Protein AF-A0A9P7PSL6-F1 (afdb_monomer)

Sequence (100 aa):
MAASLNALKATLDRIVVDPRYHHALALLKTARNGAVYGTKVRFPHALVMIFLFRSGTFRQKTTLVLRATKKHAFNLARFATIYKATMLALRYFGPNQGKE

Mean predicted aligned error: 9.39 Å

Solvent-accessible surface area (backbone atoms only — not comparable to full-atom values): 5381 Å² total; per-residue (Å²): 116,69,67,62,53,51,51,50,47,56,54,49,51,54,54,64,68,34,77,85,42,45,64,61,52,49,41,51,51,39,22,50,50,25,28,52,52,30,32,67,60,39,38,61,53,39,42,54,51,38,68,75,75,46,88,77,54,72,69,57,42,54,52,50,30,52,52,55,20,50,54,46,9,50,53,38,12,50,50,44,32,52,53,53,50,49,54,49,49,47,51,73,74,38,96,68,72,79,80,128

Foldseek 3Di:
DVVVVVVVVVVVVVVCPPPVCVLVVVLVVQLVVLLVVLLVVQLVVLLCCLVPPNDDDPVVSVVRSVVRSNVRSNVRSVVSNVVSVVVVVCCVPPPPVDDD

Organism: NCBI:txid1294629

InterPro domains:
  IPR019531 Peroxisomal membrane protein 4 [PTHR15460] (4-93)

Nearest PDB structures (foldseek):
  8b6h-assembly1_EG  TM=6.014E-01  e=2.889E-01  Tetrahymena thermophila SB210
  7ak6-assembly1_Y  TM=9.132E-01  e=8.836E+00  Mus musculus
  8uez-assembly1_1Y  TM=6.504E-01  e=4.082E+00  Sus scrofa
  7b93-assembly1_Y  TM=6.915E-01  e=6.346E+00  Mus musculus
  8b6f-assembly1_AU  TM=5.415E-01  e=6.006E+00  Tetrahymena thermophila SB210

pLDDT: mean 81.12, std 10.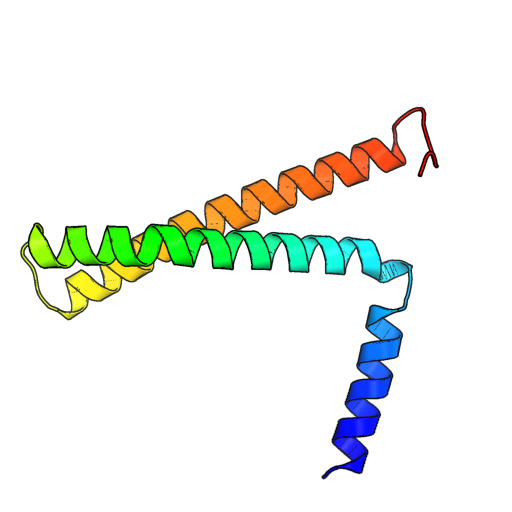98, range [44.41, 92.81]

Structure (mmCIF, N/CA/C/O backbone):
data_AF-A0A9P7PSL6-F1
#
_entry.id   AF-A0A9P7PSL6-F1
#
loop_
_atom_site.group_PDB
_atom_site.id
_atom_site.type_symbol
_atom_site.label_atom_id
_atom_site.label_alt_id
_atom_site.label_comp_id
_atom_site.label_asym_id
_atom_site.label_entity_id
_atom_site.label_seq_id
_atom_site.pdbx_PDB_ins_code
_atom_site.Cartn_x
_atom_site.Cartn_y
_atom_site.Cartn_z
_atom_site.occupancy
_atom_site.B_iso_or_equiv
_atom_site.auth_seq_id
_atom_site.auth_comp_id
_atom_site.auth_asym_id
_atom_site.auth_atom_id
_atom_site.pdbx_PDB_model_num
ATOM 1 N N . MET A 1 1 ? -21.858 -16.607 -21.217 1.00 54.94 1 MET A N 1
ATOM 2 C CA . MET A 1 1 ? -21.076 -16.130 -20.050 1.00 54.94 1 MET A CA 1
ATOM 3 C C . MET A 1 1 ? -19.629 -16.641 -20.039 1.00 54.94 1 MET A C 1
ATOM 5 O O . MET A 1 1 ? -18.727 -15.846 -19.825 1.00 54.94 1 MET A O 1
ATOM 9 N N . ALA A 1 2 ? -19.367 -17.935 -20.281 1.00 66.25 2 ALA A N 1
ATOM 10 C CA . ALA A 1 2 ? -17.999 -18.482 -20.240 1.00 66.25 2 ALA A CA 1
ATOM 11 C C . ALA A 1 2 ? -17.093 -18.003 -21.398 1.00 66.25 2 ALA A C 1
ATOM 13 O O . ALA A 1 2 ? -15.924 -17.702 -21.183 1.00 66.25 2 ALA A O 1
ATOM 14 N N . ALA A 1 3 ? -17.639 -17.858 -22.611 1.00 73.56 3 ALA A N 1
ATOM 15 C CA . ALA A 1 3 ? -16.880 -17.414 -23.786 1.00 73.56 3 ALA A CA 1
ATOM 16 C C . ALA A 1 3 ? -16.337 -15.978 -23.655 1.00 73.56 3 ALA A C 1
ATOM 18 O O . ALA A 1 3 ? -15.188 -15.719 -23.999 1.00 73.56 3 ALA A O 1
ATOM 19 N N . SER A 1 4 ? -17.126 -15.059 -23.091 1.00 76.25 4 SER A N 1
ATOM 20 C CA . SER A 1 4 ? -16.711 -13.674 -22.840 1.00 76.25 4 SER A CA 1
ATOM 21 C C . SER A 1 4 ? -15.642 -13.574 -21.747 1.00 76.25 4 SER A C 1
ATOM 23 O O . SER A 1 4 ? -14.715 -12.781 -21.877 1.00 76.25 4 SER A O 1
ATOM 25 N N . LEU A 1 5 ? -15.714 -14.413 -20.706 1.00 77.94 5 LEU A N 1
ATOM 26 C CA . LEU A 1 5 ? -14.674 -14.506 -19.672 1.00 77.94 5 LEU A CA 1
ATOM 27 C C . LEU A 1 5 ? -13.356 -15.061 -20.226 1.00 77.94 5 LEU A C 1
ATOM 29 O O . LEU A 1 5 ? -12.286 -14.561 -19.885 1.00 77.94 5 LEU A O 1
ATOM 33 N N . ASN A 1 6 ? -13.432 -16.061 -21.106 1.00 82.19 6 ASN A N 1
ATOM 34 C CA . ASN A 1 6 ? -12.257 -16.641 -21.754 1.00 82.19 6 ASN A CA 1
ATOM 35 C C . ASN A 1 6 ? -11.612 -15.663 -22.745 1.00 82.19 6 ASN A C 1
ATOM 37 O O . ASN A 1 6 ? -10.390 -15.538 -22.762 1.00 82.19 6 ASN A O 1
ATOM 41 N N . ALA A 1 7 ? -12.416 -14.916 -23.507 1.00 79.12 7 ALA A N 1
ATOM 42 C CA . ALA A 1 7 ? -11.924 -13.850 -24.378 1.00 79.12 7 ALA A CA 1
ATOM 43 C C . ALA A 1 7 ? -11.227 -12.741 -23.574 1.00 79.12 7 ALA A C 1
ATOM 45 O O . ALA A 1 7 ? -10.123 -12.337 -23.929 1.00 79.12 7 ALA A O 1
ATOM 46 N N . LEU A 1 8 ? -11.821 -12.321 -22.447 1.00 78.44 8 LEU A N 1
ATOM 47 C CA . LEU A 1 8 ? -11.233 -11.325 -21.550 1.00 78.44 8 LEU A CA 1
ATOM 48 C C . LEU A 1 8 ? -9.896 -11.808 -20.967 1.00 78.44 8 LEU A C 1
ATOM 50 O O . LEU A 1 8 ? -8.920 -11.055 -20.967 1.00 78.44 8 LEU A O 1
ATOM 54 N N . LYS A 1 9 ? -9.829 -13.073 -20.528 1.00 79.31 9 LYS A N 1
ATOM 55 C CA . LYS A 1 9 ? -8.580 -13.716 -20.090 1.00 79.31 9 LYS A CA 1
ATOM 56 C C . LYS A 1 9 ? -7.518 -13.686 -21.183 1.00 79.31 9 LYS A C 1
ATOM 58 O O . LYS A 1 9 ? -6.418 -13.226 -20.917 1.00 79.31 9 LYS A O 1
ATOM 63 N N . ALA A 1 10 ? -7.855 -14.082 -22.409 1.00 77.06 10 ALA A N 1
ATOM 64 C CA . ALA A 1 10 ? -6.906 -14.101 -23.520 1.00 77.06 10 ALA A CA 1
ATOM 65 C C . ALA A 1 10 ? -6.365 -12.700 -23.866 1.00 77.06 10 ALA A C 1
ATOM 67 O O . ALA A 1 10 ? -5.182 -12.546 -24.173 1.00 77.06 10 ALA A O 1
ATOM 68 N N . THR A 1 11 ? -7.199 -11.657 -23.781 1.00 76.50 11 THR A N 1
ATOM 69 C CA . THR A 1 11 ? -6.737 -10.265 -23.924 1.00 76.50 11 THR A CA 1
ATOM 70 C C . THR A 1 11 ? -5.851 -9.811 -22.768 1.00 76.50 11 THR A C 1
ATOM 72 O O . THR A 1 11 ? -4.850 -9.141 -23.008 1.00 76.50 11 THR A O 1
ATOM 75 N N . LEU A 1 12 ? -6.176 -10.185 -21.528 1.00 73.94 12 LEU A N 1
ATOM 76 C CA . LEU A 1 12 ? -5.352 -9.860 -20.361 1.00 73.94 12 LEU A CA 1
ATOM 77 C C . LEU A 1 12 ? -4.003 -10.580 -20.413 1.00 73.94 12 LEU A C 1
ATOM 79 O O . LEU A 1 12 ? -2.984 -9.949 -20.154 1.00 73.94 12 LEU A O 1
ATOM 83 N N . ASP A 1 13 ? -3.976 -11.849 -20.814 1.00 73.31 13 ASP A N 1
ATOM 84 C CA . ASP A 1 13 ? -2.743 -12.619 -20.976 1.00 73.31 13 ASP A CA 1
ATOM 85 C C . ASP A 1 13 ? -1.846 -11.997 -22.053 1.00 73.31 13 ASP A C 1
ATOM 87 O O . ASP A 1 13 ? -0.650 -11.829 -21.826 1.00 73.31 13 ASP A O 1
ATOM 91 N N . ARG A 1 14 ? -2.412 -11.536 -23.180 1.00 68.25 14 ARG A N 1
ATOM 92 C CA . ARG A 1 14 ? -1.646 -10.789 -24.196 1.00 68.25 14 ARG A CA 1
ATOM 93 C C . ARG A 1 14 ? -1.034 -9.496 -23.656 1.00 68.25 14 ARG A C 1
ATOM 95 O O . ARG A 1 14 ? 0.100 -9.189 -23.997 1.00 68.25 14 ARG A O 1
ATOM 102 N N . ILE A 1 15 ? -1.753 -8.759 -22.809 1.00 65.19 15 ILE A N 1
ATOM 103 C CA . ILE A 1 15 ? -1.260 -7.514 -22.193 1.00 65.19 15 ILE A CA 1
ATOM 104 C C . ILE A 1 15 ? -0.191 -7.800 -21.127 1.00 65.19 15 ILE A C 1
ATOM 106 O O . ILE A 1 15 ? 0.754 -7.031 -20.972 1.00 65.19 15 ILE A O 1
ATOM 110 N N . VAL A 1 16 ? -0.331 -8.902 -20.387 1.00 63.41 16 VAL A N 1
ATOM 111 C CA . VAL A 1 16 ? 0.616 -9.312 -19.339 1.00 63.41 16 VAL A CA 1
ATOM 112 C C . VAL A 1 16 ? 1.925 -9.841 -19.926 1.00 63.41 16 VAL A C 1
ATOM 114 O O . VAL A 1 16 ? 2.972 -9.630 -19.320 1.00 63.41 16 VAL A O 1
ATOM 117 N N . VAL A 1 17 ? 1.866 -10.510 -21.080 1.00 65.81 17 VAL A N 1
ATOM 118 C CA . VAL A 1 17 ? 3.032 -11.074 -21.782 1.00 65.81 17 VAL A CA 1
ATOM 119 C C . VAL A 1 17 ? 3.771 -10.027 -22.625 1.00 65.81 17 VAL A C 1
ATOM 121 O O . VAL A 1 17 ? 4.909 -10.261 -23.023 1.00 65.81 17 VAL A O 1
ATOM 124 N N . ASP A 1 18 ? 3.170 -8.864 -22.894 1.00 64.38 18 ASP A N 1
ATOM 125 C CA . ASP A 1 18 ? 3.809 -7.811 -23.685 1.00 64.38 18 ASP A CA 1
ATOM 126 C C . ASP A 1 18 ? 5.019 -7.203 -22.928 1.00 64.38 18 ASP A C 1
ATOM 128 O O . ASP A 1 18 ? 4.832 -6.546 -21.890 1.00 64.38 18 ASP A O 1
ATOM 132 N N . PRO A 1 19 ? 6.262 -7.363 -23.448 1.00 62.53 19 PRO A N 1
ATOM 133 C CA . PRO A 1 19 ? 7.514 -6.888 -22.841 1.00 62.53 19 PRO A CA 1
ATOM 134 C C . PRO A 1 19 ? 7.484 -5.421 -22.404 1.00 62.53 19 PRO A C 1
ATOM 136 O O . PRO A 1 19 ? 8.166 -5.033 -21.453 1.00 62.53 19 PRO A O 1
ATOM 139 N N . ARG A 1 20 ? 6.664 -4.598 -23.066 1.0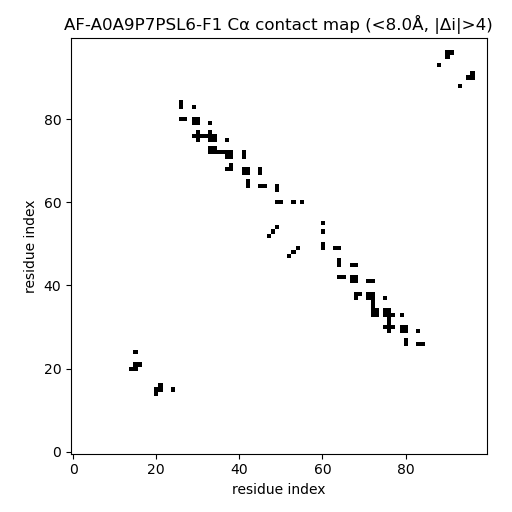0 63.59 20 ARG A N 1
ATOM 140 C CA . ARG A 1 20 ? 6.552 -3.155 -22.820 1.00 63.59 20 ARG A CA 1
ATOM 141 C C . ARG A 1 20 ? 5.921 -2.830 -21.468 1.00 63.59 20 ARG A C 1
ATOM 143 O O . ARG A 1 20 ? 6.258 -1.809 -20.869 1.00 63.59 20 ARG A O 1
ATOM 150 N N . TYR A 1 21 ? 5.041 -3.692 -20.956 1.00 65.69 21 TYR A N 1
ATOM 151 C CA . TYR A 1 21 ? 4.344 -3.470 -19.685 1.00 65.69 21 TYR A CA 1
ATOM 152 C C . TYR A 1 21 ? 4.968 -4.219 -18.509 1.00 65.69 21 TYR A C 1
ATOM 154 O O . TYR A 1 21 ? 4.613 -3.935 -17.362 1.00 65.69 21 TYR A O 1
ATOM 162 N N . HIS A 1 22 ? 5.942 -5.105 -18.743 1.00 71.56 22 HIS A N 1
ATOM 163 C CA . HIS A 1 22 ? 6.586 -5.887 -17.681 1.00 71.56 22 HIS A CA 1
ATOM 164 C C . HIS A 1 22 ? 7.136 -5.015 -16.547 1.00 71.56 22 HIS A C 1
ATOM 166 O O . HIS A 1 22 ? 6.983 -5.362 -15.376 1.00 71.56 22 HIS A O 1
ATOM 172 N N . HIS A 1 23 ? 7.730 -3.860 -16.854 1.00 71.81 23 HIS A N 1
ATOM 173 C CA . HIS A 1 23 ? 8.271 -2.959 -15.833 1.00 71.81 23 HIS A CA 1
ATOM 174 C C . HIS A 1 23 ? 7.181 -2.268 -15.004 1.00 71.81 23 HIS A C 1
ATOM 176 O O . HIS A 1 23 ? 7.272 -2.233 -13.775 1.00 71.81 23 HIS A O 1
ATOM 182 N N . ALA A 1 24 ? 6.119 -1.782 -15.650 1.00 76.12 24 ALA A N 1
ATOM 183 C CA . ALA A 1 24 ? 4.988 -1.153 -14.971 1.00 76.12 24 ALA A CA 1
ATOM 184 C C . ALA A 1 24 ? 4.199 -2.168 -14.123 1.00 76.12 24 ALA A C 1
ATOM 186 O O . ALA A 1 24 ? 3.885 -1.908 -12.960 1.00 76.12 24 ALA A O 1
ATOM 187 N N . LEU A 1 25 ? 3.949 -3.365 -14.663 1.00 80.06 25 LEU A N 1
ATOM 188 C CA . LEU A 1 25 ? 3.288 -4.462 -13.956 1.00 80.06 25 LEU A CA 1
ATOM 189 C C . LEU A 1 25 ? 4.147 -4.986 -12.800 1.00 80.06 25 LEU A C 1
ATOM 191 O O . LEU A 1 25 ? 3.620 -5.287 -11.727 1.00 80.06 25 LEU A O 1
ATOM 195 N N . ALA A 1 26 ? 5.473 -5.041 -12.963 1.00 79.50 26 ALA A N 1
ATOM 196 C CA . ALA A 1 26 ? 6.388 -5.396 -11.883 1.00 79.50 26 ALA A CA 1
ATOM 197 C C . ALA A 1 26 ? 6.384 -4.349 -10.759 1.00 79.50 26 ALA A C 1
ATOM 199 O O . ALA A 1 26 ? 6.396 -4.728 -9.584 1.00 79.50 26 ALA A O 1
ATOM 200 N N . LEU A 1 27 ? 6.331 -3.053 -11.088 1.00 80.75 27 LEU A N 1
ATOM 201 C CA . LEU A 1 27 ? 6.187 -1.976 -10.103 1.00 80.75 27 LEU A CA 1
ATOM 202 C C . LEU A 1 27 ? 4.860 -2.091 -9.350 1.00 80.75 27 LEU A C 1
ATOM 204 O O . LEU A 1 27 ? 4.859 -2.083 -8.120 1.00 80.75 27 LEU A O 1
ATOM 208 N N . LEU A 1 28 ? 3.751 -2.305 -10.061 1.00 84.44 28 LEU A N 1
ATOM 209 C CA . LEU A 1 28 ? 2.435 -2.493 -9.450 1.00 84.44 28 LEU A CA 1
ATOM 210 C C . LEU A 1 28 ? 2.392 -3.733 -8.543 1.00 84.44 28 LEU A C 1
ATOM 212 O O . LEU A 1 28 ? 1.899 -3.667 -7.415 1.00 84.44 28 LEU A O 1
ATOM 216 N N . LYS A 1 29 ? 2.955 -4.860 -8.994 1.00 85.56 29 LYS A N 1
ATOM 217 C CA . LYS A 1 29 ? 3.081 -6.090 -8.197 1.00 85.56 29 LYS A CA 1
ATOM 218 C C . LYS A 1 29 ? 3.905 -5.847 -6.934 1.00 85.56 29 LYS A C 1
ATOM 220 O O . LYS A 1 29 ? 3.521 -6.294 -5.855 1.00 85.56 29 LYS A O 1
ATOM 225 N N . THR A 1 30 ? 5.008 -5.113 -7.055 1.00 84.19 30 THR A N 1
ATOM 226 C CA . THR A 1 30 ? 5.891 -4.773 -5.931 1.00 84.19 30 THR A CA 1
ATOM 227 C C . THR A 1 30 ? 5.181 -3.863 -4.926 1.00 84.19 30 THR A C 1
ATOM 229 O O . THR A 1 30 ? 5.183 -4.154 -3.730 1.00 84.19 30 THR A O 1
ATOM 232 N N . ALA A 1 31 ? 4.486 -2.828 -5.403 1.00 86.31 31 ALA A N 1
ATOM 233 C CA . ALA A 1 31 ? 3.669 -1.945 -4.576 1.00 86.31 31 ALA A CA 1
ATOM 234 C C . ALA A 1 31 ? 2.564 -2.716 -3.836 1.00 86.31 31 ALA A C 1
ATOM 236 O O . ALA A 1 31 ? 2.405 -2.562 -2.623 1.00 86.31 31 ALA A O 1
ATOM 237 N N . ARG A 1 32 ? 1.844 -3.606 -4.536 1.00 88.19 32 ARG A N 1
ATOM 238 C CA . ARG A 1 32 ? 0.821 -4.479 -3.940 1.00 88.19 32 ARG A CA 1
ATOM 239 C C . ARG A 1 32 ? 1.414 -5.377 -2.861 1.00 88.19 32 ARG A C 1
ATOM 241 O O . ARG A 1 32 ? 0.838 -5.485 -1.783 1.00 88.19 32 ARG A O 1
ATOM 248 N N . ASN A 1 33 ? 2.553 -6.009 -3.126 1.00 88.50 33 ASN A N 1
ATOM 249 C CA . ASN A 1 33 ? 3.207 -6.883 -2.156 1.00 88.50 33 ASN A CA 1
ATOM 250 C C . ASN A 1 33 ? 3.631 -6.107 -0.900 1.00 88.50 33 ASN A C 1
ATOM 252 O O . ASN A 1 33 ? 3.362 -6.566 0.211 1.00 88.50 33 ASN A O 1
ATOM 256 N N . GLY A 1 34 ? 4.194 -4.905 -1.065 1.00 85.62 34 GLY A N 1
ATOM 257 C CA . GLY A 1 34 ? 4.507 -4.000 0.044 1.00 85.62 34 GLY A CA 1
ATOM 258 C C . GLY A 1 34 ? 3.266 -3.606 0.850 1.00 85.62 34 GLY A C 1
ATOM 259 O O . GLY A 1 34 ? 3.270 -3.686 2.077 1.00 85.62 34 GLY A O 1
ATOM 260 N N . ALA A 1 35 ? 2.160 -3.273 0.180 1.00 88.44 35 ALA A N 1
ATOM 261 C CA . ALA A 1 35 ? 0.903 -2.948 0.851 1.00 88.44 35 ALA A CA 1
ATOM 262 C C . ALA A 1 35 ? 0.320 -4.142 1.633 1.00 88.44 35 ALA A C 1
ATOM 264 O O . ALA A 1 35 ? -0.114 -3.980 2.777 1.00 88.44 35 ALA A O 1
ATOM 265 N N . VAL A 1 36 ? 0.333 -5.347 1.051 1.00 89.31 36 VAL A N 1
ATOM 266 C CA . VAL A 1 36 ? -0.176 -6.575 1.689 1.00 89.31 36 VAL A CA 1
ATOM 267 C C . VAL A 1 36 ? 0.667 -6.943 2.905 1.00 89.31 36 VAL A C 1
ATOM 269 O O . VAL A 1 36 ? 0.110 -7.204 3.970 1.00 89.31 36 VAL A O 1
ATOM 272 N N . TYR A 1 37 ? 1.993 -6.930 2.777 1.00 89.50 37 TYR A N 1
ATOM 273 C CA . TYR A 1 37 ? 2.887 -7.246 3.888 1.00 89.50 37 TYR A CA 1
ATOM 274 C C . TYR A 1 37 ? 2.759 -6.224 5.026 1.00 89.50 37 TYR A C 1
ATOM 276 O O . TYR A 1 37 ? 2.559 -6.603 6.181 1.00 89.50 37 TYR A O 1
ATOM 284 N N . GLY A 1 38 ? 2.758 -4.927 4.697 1.00 86.06 38 GLY A N 1
ATOM 285 C CA . GLY A 1 38 ? 2.587 -3.860 5.684 1.00 86.06 38 GLY A CA 1
ATOM 286 C C . GLY A 1 38 ? 1.241 -3.945 6.407 1.00 86.06 38 GLY A C 1
ATOM 287 O O . GLY A 1 38 ? 1.169 -3.722 7.615 1.00 86.06 38 GLY A O 1
ATOM 288 N N . THR A 1 39 ? 0.181 -4.340 5.696 1.00 88.88 39 THR A N 1
ATOM 289 C CA . THR A 1 39 ? -1.131 -4.592 6.304 1.00 88.88 39 THR A CA 1
ATOM 290 C C . THR A 1 39 ? -1.080 -5.785 7.257 1.00 88.88 39 THR A C 1
ATOM 292 O 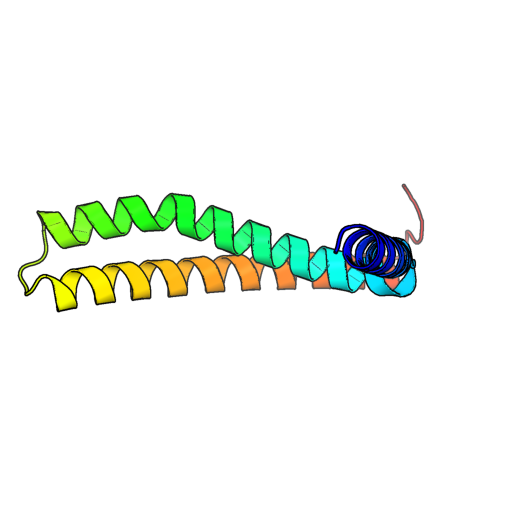O . THR A 1 39 ? -1.514 -5.649 8.397 1.00 88.88 39 THR A O 1
ATOM 295 N N . LYS A 1 40 ? -0.507 -6.921 6.835 1.00 89.69 40 LYS A N 1
ATOM 296 C CA . LYS A 1 40 ? -0.436 -8.150 7.645 1.00 89.69 40 LYS A CA 1
ATOM 297 C C . LYS A 1 40 ? 0.282 -7.954 8.978 1.00 89.69 40 LYS A C 1
ATOM 299 O O . LYS A 1 40 ? -0.169 -8.492 9.979 1.00 89.69 40 LYS A O 1
ATOM 304 N N . VAL A 1 41 ? 1.362 -7.176 9.003 1.00 88.19 41 VAL A N 1
ATOM 305 C CA . VAL A 1 41 ? 2.133 -6.939 10.233 1.00 88.19 41 VAL A CA 1
ATOM 306 C C . VAL A 1 41 ? 1.500 -5.837 11.091 1.00 88.19 41 VAL A C 1
ATOM 308 O O . VAL A 1 41 ? 1.364 -5.985 12.304 1.00 88.19 41 VAL A O 1
ATOM 311 N N . ARG A 1 42 ? 1.070 -4.718 10.486 1.00 89.12 42 ARG A N 1
ATOM 312 C CA . ARG A 1 42 ? 0.605 -3.543 11.247 1.00 89.12 42 ARG A CA 1
ATOM 313 C C . ARG A 1 42 ? -0.829 -3.664 11.742 1.00 89.12 42 ARG A C 1
ATOM 315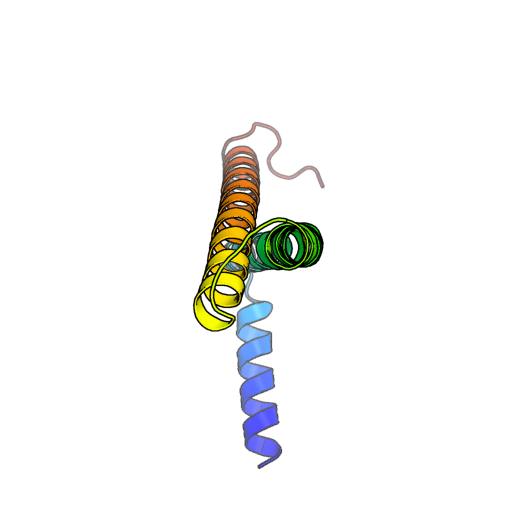 O O . ARG A 1 42 ? -1.138 -3.106 12.790 1.00 89.12 42 ARG A O 1
ATOM 322 N N . PHE A 1 43 ? -1.701 -4.341 10.999 1.00 89.94 43 PHE A N 1
ATOM 323 C CA . PHE A 1 43 ? -3.107 -4.498 11.367 1.00 89.94 43 PHE A CA 1
ATOM 324 C C . PHE A 1 43 ? -3.306 -5.174 12.732 1.00 89.94 43 PHE A C 1
ATOM 326 O O . PHE A 1 43 ? -3.910 -4.528 13.588 1.00 89.94 43 PHE A O 1
ATOM 333 N N . PRO A 1 44 ? -2.773 -6.386 13.000 1.00 91.38 44 PRO A N 1
ATOM 334 C CA . PRO A 1 44 ? -2.937 -7.023 14.305 1.00 91.38 44 PRO A CA 1
ATOM 335 C C . PRO A 1 44 ? -2.308 -6.187 15.422 1.00 91.38 44 PRO A C 1
ATOM 337 O O . PRO A 1 44 ? -2.932 -6.005 16.461 1.00 91.38 44 PRO A O 1
ATOM 340 N N . HIS A 1 45 ? -1.135 -5.588 15.185 1.00 89.25 45 HIS A N 1
ATOM 341 C CA . HIS A 1 45 ? -0.481 -4.717 16.163 1.00 89.25 45 HIS A CA 1
ATOM 342 C C . HIS A 1 45 ? -1.329 -3.482 16.518 1.00 89.25 45 HIS A C 1
ATOM 344 O O . HIS A 1 45 ? -1.566 -3.200 17.688 1.00 89.25 45 HIS A O 1
ATOM 350 N N . ALA A 1 46 ? -1.835 -2.743 15.527 1.00 88.50 46 ALA A N 1
ATOM 351 C CA . ALA A 1 46 ? -2.686 -1.580 15.779 1.00 88.50 46 ALA A CA 1
ATOM 352 C C . ALA A 1 46 ? -4.015 -1.980 16.433 1.00 88.50 46 ALA A C 1
ATOM 354 O O . ALA A 1 46 ? -4.520 -1.248 17.283 1.00 88.50 46 ALA A O 1
ATOM 355 N N . LEU A 1 47 ? -4.560 -3.140 16.059 1.00 90.88 47 LEU A N 1
ATOM 356 C CA . LEU A 1 47 ? -5.787 -3.679 16.628 1.00 90.88 47 LEU A CA 1
ATOM 357 C C . LEU A 1 47 ? -5.622 -3.954 18.122 1.00 90.88 47 LEU A C 1
ATOM 359 O O . LEU A 1 47 ? -6.373 -3.377 18.904 1.00 90.88 47 LEU A O 1
ATOM 363 N N . VAL A 1 48 ? -4.611 -4.730 18.531 1.00 92.25 48 VAL A N 1
ATOM 364 C CA . VAL A 1 48 ? -4.389 -5.009 19.961 1.00 92.25 48 VAL A CA 1
ATOM 365 C C . VAL A 1 48 ? -4.093 -3.729 20.738 1.00 92.25 48 VAL A C 1
ATOM 367 O O . VAL A 1 48 ? -4.692 -3.501 21.784 1.00 92.25 48 VAL A O 1
ATOM 370 N N . MET A 1 49 ? -3.276 -2.823 20.191 1.00 92.81 49 MET A N 1
ATOM 371 C CA . MET A 1 49 ? -2.914 -1.589 20.893 1.00 92.81 49 MET A CA 1
ATOM 372 C C . MET A 1 49 ? -4.117 -0.659 21.121 1.00 92.81 49 MET A C 1
ATOM 374 O O . MET A 1 49 ? -4.270 -0.083 22.195 1.00 92.81 49 MET A O 1
ATOM 378 N N . ILE A 1 50 ? -4.992 -0.500 20.125 1.00 89.88 50 ILE 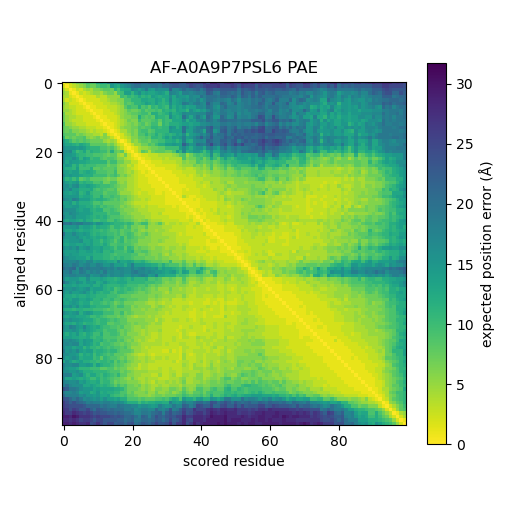A N 1
ATOM 379 C CA . ILE A 1 50 ? -6.121 0.443 20.189 1.00 89.88 50 ILE A CA 1
ATOM 380 C C . ILE A 1 50 ? -7.324 -0.161 20.921 1.00 89.88 50 ILE A C 1
ATOM 382 O O . ILE A 1 50 ? -8.073 0.562 21.586 1.00 89.88 50 ILE A O 1
ATOM 386 N N . PHE A 1 51 ? -7.539 -1.471 20.816 1.00 88.62 51 PHE A N 1
ATOM 387 C CA . PHE A 1 51 ? -8.614 -2.118 21.560 1.00 88.62 51 PHE A CA 1
ATOM 388 C C . PHE A 1 51 ? -8.290 -2.230 23.045 1.00 88.62 51 PHE A C 1
ATOM 390 O O . PHE A 1 51 ? -9.162 -1.886 23.840 1.00 88.62 51 PHE A O 1
ATOM 397 N N . LEU A 1 52 ? -7.059 -2.620 23.391 1.00 89.50 52 LEU A N 1
ATOM 398 C CA . LEU A 1 52 ? -6.671 -2.932 24.764 1.00 89.50 52 LEU A CA 1
ATOM 399 C C . LEU A 1 52 ? -6.278 -1.692 25.583 1.00 89.50 52 LEU A C 1
ATOM 401 O O . LEU A 1 52 ? -6.651 -1.599 26.744 1.00 89.50 52 LEU A O 1
ATOM 405 N N . PHE A 1 53 ? -5.579 -0.717 24.985 1.00 88.50 53 PHE A N 1
ATOM 406 C CA . PHE A 1 53 ? -4.986 0.398 25.747 1.00 88.50 53 PHE A CA 1
ATOM 407 C C . PHE A 1 53 ? -5.598 1.773 25.475 1.00 88.50 53 PHE A C 1
ATOM 409 O O . PHE A 1 53 ? -5.276 2.735 26.167 1.00 88.50 53 PHE A O 1
ATOM 416 N N . ARG A 1 54 ? -6.459 1.915 24.463 1.00 84.69 54 ARG A N 1
ATOM 417 C CA . ARG A 1 54 ? -7.028 3.219 24.103 1.00 84.69 54 ARG A CA 1
ATOM 418 C C . ARG A 1 54 ? -8.505 3.294 24.450 1.00 84.69 54 ARG A C 1
ATOM 420 O O . ARG A 1 54 ? -9.285 2.503 23.941 1.00 84.69 54 ARG A O 1
ATOM 427 N N . SER A 1 55 ? -8.926 4.283 25.226 1.00 79.31 55 SER A N 1
ATOM 428 C CA . SER A 1 55 ? -10.350 4.534 25.485 1.00 79.31 55 SER A CA 1
ATOM 429 C C . SER A 1 55 ? -11.011 5.263 24.307 1.00 79.31 55 SER A C 1
ATOM 431 O O . SER A 1 55 ? -10.382 6.095 23.649 1.00 79.31 55 SER A O 1
ATOM 433 N N . GLY A 1 56 ? -12.266 4.930 23.997 1.00 85.56 56 GLY A N 1
ATOM 434 C CA . GLY A 1 56 ? -13.030 5.565 22.918 1.00 85.56 56 GLY A CA 1
ATOM 435 C C . GLY A 1 56 ? -14.137 4.679 22.351 1.00 85.56 56 GLY A C 1
ATOM 436 O O . GLY A 1 56 ? -14.214 3.487 22.649 1.00 85.56 56 GLY A O 1
ATOM 437 N N . THR A 1 57 ? -14.979 5.262 21.498 1.00 90.62 57 THR A N 1
ATOM 438 C CA . THR A 1 57 ? -16.077 4.537 20.835 1.00 90.62 57 THR A CA 1
ATOM 439 C C . THR A 1 57 ? -15.554 3.504 19.833 1.00 90.62 57 THR A C 1
ATOM 441 O O . THR A 1 57 ? -14.469 3.648 19.260 1.00 90.62 57 THR A O 1
ATOM 444 N N . PHE A 1 58 ? -16.360 2.479 19.548 1.00 87.94 58 PHE A N 1
ATOM 445 C CA . PHE A 1 58 ? -15.999 1.430 18.590 1.00 87.94 58 PHE A CA 1
ATOM 446 C C . PHE A 1 58 ? -15.681 1.992 17.189 1.00 87.94 58 PHE A C 1
ATOM 448 O O . PHE A 1 58 ? -14.696 1.589 16.571 1.00 87.94 58 PHE A O 1
ATOM 455 N N . ARG A 1 59 ? -16.437 3.000 16.715 1.00 89.25 59 ARG A N 1
ATOM 456 C CA . ARG A 1 59 ? -16.164 3.695 15.435 1.00 89.25 59 ARG A CA 1
ATOM 457 C C . ARG A 1 59 ? -14.824 4.432 15.432 1.00 89.25 59 ARG A C 1
ATOM 459 O O . ARG A 1 59 ? -14.118 4.415 14.424 1.00 89.25 59 ARG A O 1
ATOM 466 N N . GLN A 1 60 ? -14.460 5.082 16.537 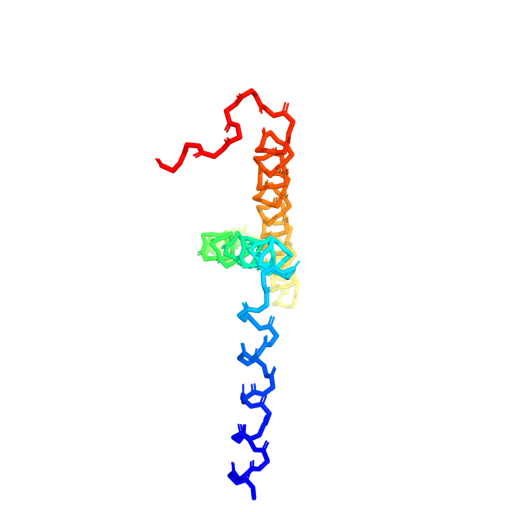1.00 89.44 60 GLN A N 1
ATOM 467 C CA . GLN A 1 60 ? -13.172 5.772 16.643 1.00 89.44 60 GLN A CA 1
ATOM 468 C C . GLN A 1 60 ? -12.018 4.768 16.635 1.00 89.44 60 GLN A C 1
ATOM 470 O O . GLN A 1 60 ? -11.057 4.962 15.893 1.00 89.44 60 GLN A O 1
ATOM 475 N N . LYS A 1 61 ? -12.137 3.668 17.389 1.00 87.94 61 LYS A N 1
ATOM 476 C CA . LYS A 1 61 ? -11.125 2.602 17.441 1.00 87.94 61 LYS A CA 1
ATOM 477 C C . LYS A 1 61 ? -10.870 1.997 16.060 1.00 87.94 61 LYS A C 1
ATOM 479 O O . LYS A 1 61 ? -9.727 1.985 15.604 1.00 87.94 61 LYS A O 1
ATOM 484 N N . THR A 1 62 ? -11.919 1.573 15.354 1.00 89.19 62 THR A N 1
ATOM 485 C CA . THR A 1 62 ? -11.793 0.970 14.014 1.00 89.19 62 THR A CA 1
ATOM 486 C C . THR A 1 62 ? -11.216 1.947 12.993 1.00 89.19 62 THR A C 1
ATOM 488 O O . THR A 1 62 ? -10.293 1.593 12.259 1.00 89.19 62 THR A O 1
ATOM 491 N N . THR A 1 63 ? -11.671 3.203 12.991 1.00 90.50 63 THR A N 1
ATOM 492 C CA . THR A 1 63 ? -11.125 4.248 12.108 1.00 90.50 63 THR A CA 1
ATOM 493 C C . THR A 1 63 ? -9.631 4.445 12.339 1.00 90.50 63 THR A C 1
ATOM 495 O O . THR A 1 63 ? -8.868 4.617 11.388 1.00 90.50 63 THR A O 1
ATOM 498 N N . LEU A 1 64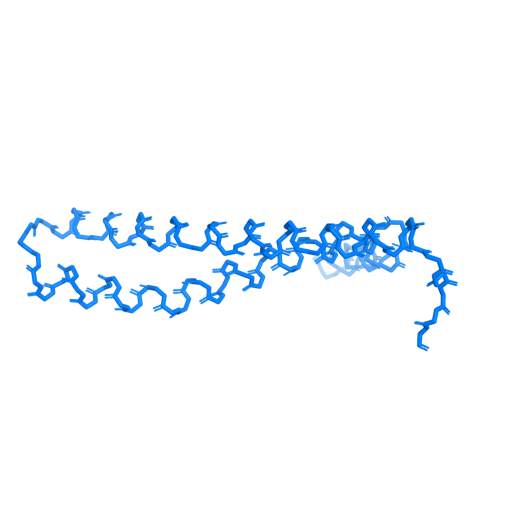 ? -9.196 4.401 13.597 1.00 89.75 64 LEU A N 1
ATOM 499 C CA . LEU A 1 64 ? -7.812 4.653 13.967 1.00 89.75 64 LEU A CA 1
ATOM 500 C C . LEU A 1 64 ? -6.893 3.478 13.623 1.00 89.75 64 LEU A C 1
ATOM 502 O O . LEU A 1 64 ? -5.799 3.707 13.103 1.00 89.75 64 LEU A O 1
ATOM 506 N N . VAL A 1 65 ? -7.372 2.242 13.804 1.00 90.44 65 VAL A N 1
ATOM 507 C CA . VAL A 1 65 ? -6.704 1.029 13.306 1.00 90.44 65 VAL A CA 1
ATOM 508 C C . VAL A 1 65 ? -6.538 1.127 11.790 1.00 90.44 65 VAL A C 1
ATOM 510 O O . VAL A 1 65 ? -5.418 1.061 11.290 1.00 90.44 65 VAL A O 1
ATOM 513 N N . LEU A 1 66 ? -7.623 1.392 11.053 1.00 89.00 66 LEU A N 1
ATOM 514 C CA . LEU A 1 66 ? -7.588 1.491 9.592 1.00 89.00 66 LEU A CA 1
ATOM 515 C C . LEU A 1 66 ? -6.660 2.609 9.102 1.00 89.00 66 LEU A C 1
ATOM 517 O O . LEU A 1 66 ? -5.918 2.403 8.144 1.00 89.00 66 LEU A O 1
ATOM 521 N N . ARG A 1 67 ? -6.656 3.781 9.750 1.00 90.19 67 ARG A N 1
ATOM 522 C CA . ARG A 1 67 ? -5.734 4.880 9.416 1.00 90.19 67 ARG A CA 1
ATOM 523 C C . ARG A 1 67 ? -4.277 4.480 9.635 1.00 90.19 67 ARG A C 1
ATOM 525 O O . ARG A 1 67 ? -3.448 4.728 8.760 1.00 90.19 67 ARG A O 1
ATOM 532 N N . ALA A 1 68 ? -3.969 3.862 10.774 1.00 88.88 68 ALA A N 1
ATOM 533 C CA . ALA A 1 68 ? -2.616 3.424 11.101 1.00 88.88 68 ALA A CA 1
ATOM 534 C C . ALA A 1 68 ? -2.118 2.355 10.117 1.00 88.88 68 ALA A C 1
ATOM 536 O O . ALA A 1 68 ? -1.001 2.458 9.603 1.00 88.88 68 ALA A O 1
ATOM 537 N N . THR A 1 69 ? -2.965 1.374 9.804 1.00 91.25 69 THR A N 1
ATOM 538 C CA . THR A 1 69 ? -2.669 0.320 8.833 1.00 91.25 69 THR A CA 1
ATOM 539 C C . THR A 1 69 ? -2.483 0.890 7.431 1.00 91.25 69 THR A C 1
ATOM 541 O O . THR A 1 69 ? -1.467 0.602 6.804 1.00 91.25 69 THR A O 1
ATOM 544 N N . LYS A 1 70 ? -3.391 1.759 6.958 1.00 88.94 70 LYS A N 1
ATOM 545 C CA . LYS A 1 70 ? -3.274 2.411 5.641 1.00 88.94 70 LYS A CA 1
ATOM 546 C C . LYS A 1 70 ? -1.981 3.207 5.522 1.00 88.94 70 LYS A C 1
ATOM 548 O O . LYS A 1 70 ? -1.268 3.039 4.540 1.00 88.94 70 LYS A O 1
ATOM 553 N N . LYS A 1 71 ? -1.644 4.032 6.520 1.00 89.94 71 LYS A N 1
ATOM 554 C CA . LYS A 1 71 ? -0.414 4.838 6.498 1.00 89.94 71 LYS A CA 1
ATOM 555 C C . LYS A 1 71 ? 0.833 3.959 6.371 1.00 89.94 71 LYS A C 1
ATOM 557 O O . LYS A 1 71 ? 1.693 4.235 5.543 1.00 89.94 71 LYS A O 1
ATOM 562 N N . HIS A 1 72 ? 0.913 2.883 7.151 1.00 87.50 72 HIS A N 1
ATOM 563 C CA . HIS A 1 72 ? 2.059 1.976 7.104 1.00 87.50 72 HIS A CA 1
ATOM 564 C C . HIS A 1 72 ? 2.127 1.178 5.792 1.00 87.50 72 HIS A C 1
ATOM 566 O O . HIS A 1 72 ? 3.187 1.108 5.176 1.00 87.50 72 HIS A O 1
ATOM 572 N N . ALA A 1 73 ? 0.994 0.646 5.325 1.00 88.31 73 ALA A N 1
ATOM 573 C CA . ALA A 1 73 ? 0.906 -0.069 4.055 1.00 88.31 73 ALA A CA 1
ATOM 574 C C . ALA A 1 73 ? 1.316 0.817 2.865 1.00 88.31 73 ALA A C 1
ATOM 576 O O . ALA A 1 73 ? 2.083 0.375 2.012 1.00 88.31 73 ALA A O 1
ATOM 577 N N . PHE A 1 74 ? 0.873 2.081 2.832 1.00 89.00 74 PHE A N 1
ATOM 578 C CA . PHE A 1 74 ? 1.258 3.036 1.789 1.00 89.00 74 PHE A CA 1
ATOM 579 C C . PHE A 1 74 ? 2.735 3.412 1.847 1.00 89.00 74 PHE A C 1
ATOM 581 O O . PHE A 1 74 ? 3.380 3.466 0.803 1.00 89.00 74 PHE A O 1
ATOM 588 N N . ASN A 1 75 ? 3.289 3.640 3.039 1.00 89.75 75 ASN A N 1
ATOM 589 C CA . ASN A 1 75 ? 4.714 3.934 3.178 1.00 89.75 75 ASN A CA 1
ATOM 590 C C . ASN A 1 75 ? 5.572 2.771 2.666 1.00 89.75 75 ASN A C 1
ATOM 592 O O . ASN A 1 75 ? 6.525 3.001 1.924 1.00 89.75 75 ASN A O 1
ATOM 596 N N . LEU A 1 76 ? 5.201 1.530 2.997 1.00 88.50 76 LEU A N 1
ATOM 597 C CA . LEU A 1 76 ? 5.942 0.354 2.551 1.00 88.50 76 LEU A CA 1
ATOM 598 C C . LEU A 1 76 ? 5.796 0.112 1.043 1.00 88.50 76 LEU A C 1
ATOM 600 O O . LEU A 1 76 ? 6.783 -0.176 0.370 1.00 88.50 76 LEU A O 1
ATOM 604 N N . ALA A 1 77 ? 4.593 0.296 0.491 1.00 87.75 77 ALA A N 1
ATOM 605 C CA . ALA A 1 77 ? 4.371 0.254 -0.952 1.00 87.75 77 ALA A CA 1
ATOM 606 C C . ALA A 1 77 ? 5.218 1.305 -1.683 1.00 87.75 77 ALA A C 1
ATOM 608 O O . ALA A 1 77 ? 5.867 0.991 -2.679 1.00 87.75 77 ALA A O 1
ATOM 609 N N . ARG A 1 78 ? 5.262 2.541 -1.171 1.00 88.06 78 ARG A N 1
ATOM 610 C CA . ARG A 1 78 ? 6.037 3.641 -1.757 1.00 88.06 78 ARG A CA 1
ATOM 611 C C . ARG A 1 78 ? 7.536 3.355 -1.707 1.00 88.06 78 ARG A C 1
ATOM 613 O O . ARG A 1 78 ? 8.199 3.506 -2.725 1.00 88.06 78 ARG A O 1
ATOM 620 N N . PHE A 1 79 ? 8.040 2.860 -0.576 1.00 90.81 79 PHE A N 1
ATOM 621 C CA . PHE A 1 79 ? 9.436 2.439 -0.438 1.00 90.81 79 PHE A CA 1
ATOM 622 C C . PHE A 1 79 ? 9.805 1.345 -1.447 1.00 90.81 79 PHE A C 1
ATOM 624 O O . PHE A 1 79 ? 10.759 1.498 -2.205 1.00 90.81 79 PHE A O 1
ATOM 631 N N . ALA A 1 80 ? 9.004 0.279 -1.521 1.00 88.50 80 ALA A N 1
ATOM 632 C CA . ALA A 1 80 ? 9.240 -0.828 -2.444 1.00 88.50 80 ALA A CA 1
ATOM 633 C C . ALA A 1 80 ? 9.172 -0.383 -3.920 1.00 88.50 80 ALA A C 1
ATOM 635 O O . ALA A 1 80 ? 9.936 -0.868 -4.754 1.00 88.50 80 ALA A O 1
ATOM 636 N N . THR A 1 81 ? 8.292 0.572 -4.236 1.00 87.12 81 THR A N 1
ATOM 637 C CA . THR A 1 81 ? 8.157 1.147 -5.584 1.00 87.12 81 THR A CA 1
ATOM 638 C C . THR A 1 81 ? 9.372 1.992 -5.952 1.00 87.12 81 THR A C 1
ATOM 640 O O . THR A 1 81 ? 9.925 1.799 -7.029 1.00 87.12 81 THR A O 1
ATOM 643 N N . ILE A 1 82 ? 9.822 2.880 -5.057 1.00 89.50 82 ILE A N 1
ATOM 644 C CA . ILE A 1 82 ? 11.024 3.703 -5.264 1.00 89.50 82 ILE A CA 1
ATOM 645 C C . ILE A 1 82 ? 12.240 2.800 -5.448 1.00 89.50 82 ILE A C 1
ATOM 647 O O . ILE A 1 82 ? 12.946 2.941 -6.436 1.00 89.50 82 ILE A O 1
ATOM 651 N N . TYR A 1 83 ? 12.441 1.817 -4.569 1.00 87.81 83 TYR A N 1
ATOM 652 C CA . TYR A 1 83 ? 13.546 0.866 -4.687 1.00 87.81 83 TYR A CA 1
ATOM 653 C C . TYR A 1 83 ? 13.553 0.146 -6.042 1.00 87.81 83 TYR A C 1
ATOM 655 O O . TYR A 1 83 ? 14.580 0.086 -6.717 1.00 87.81 83 TYR A O 1
ATOM 663 N N . LYS A 1 84 ? 12.395 -0.370 -6.476 1.00 84.25 84 LYS A N 1
ATOM 664 C CA . LYS A 1 84 ? 12.273 -1.073 -7.757 1.00 84.25 84 LYS A CA 1
ATOM 665 C C . LYS A 1 84 ? 12.476 -0.134 -8.950 1.00 84.25 84 LYS A C 1
ATOM 667 O O . LYS A 1 84 ? 13.083 -0.549 -9.933 1.00 84.25 84 LYS A O 1
ATOM 672 N N . ALA A 1 85 ? 12.010 1.1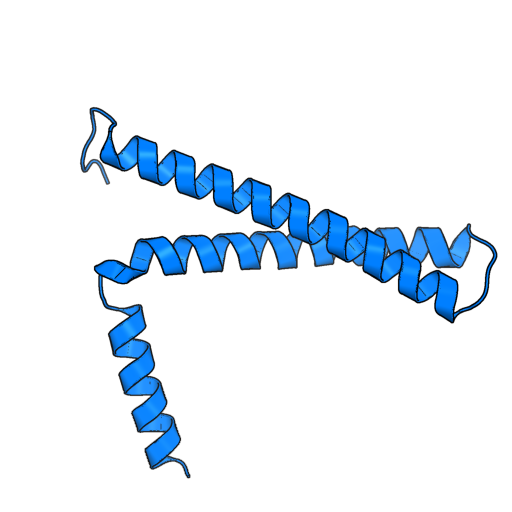11 -8.860 1.00 85.31 85 ALA A N 1
ATOM 673 C CA . ALA A 1 85 ? 12.231 2.135 -9.875 1.00 85.31 85 ALA A CA 1
ATOM 674 C C . ALA A 1 85 ? 13.715 2.515 -9.974 1.00 85.31 85 ALA A C 1
ATOM 676 O O . ALA A 1 85 ? 14.256 2.564 -11.072 1.00 85.31 85 ALA A O 1
ATOM 677 N N . THR A 1 86 ? 14.394 2.686 -8.839 1.00 86.50 86 THR A N 1
ATOM 678 C CA . THR A 1 86 ? 15.836 2.942 -8.776 1.00 86.50 86 THR A CA 1
ATOM 679 C C . THR A 1 86 ? 16.624 1.773 -9.361 1.00 86.50 86 THR A C 1
ATOM 681 O O . THR A 1 86 ? 17.462 1.988 -10.224 1.00 86.50 86 THR A O 1
ATOM 684 N N . MET A 1 87 ? 16.308 0.530 -8.988 1.00 83.50 87 MET A N 1
ATOM 685 C CA . MET A 1 87 ? 16.921 -0.669 -9.581 1.00 83.50 87 MET A CA 1
ATOM 686 C C . MET A 1 87 ? 16.719 -0.742 -11.098 1.00 83.50 87 MET A C 1
ATOM 688 O O . MET A 1 87 ? 17.632 -1.123 -11.825 1.00 83.50 87 MET A O 1
ATOM 692 N N . LEU A 1 88 ? 15.538 -0.356 -11.589 1.00 82.69 88 LEU A N 1
ATOM 693 C CA . LEU A 1 88 ? 15.278 -0.289 -13.022 1.00 82.69 88 LEU A CA 1
ATOM 694 C C . LEU A 1 88 ? 16.114 0.808 -13.694 1.00 82.69 88 LEU A C 1
ATOM 696 O O . LEU A 1 88 ? 16.725 0.548 -14.723 1.00 82.69 88 LEU A O 1
ATOM 700 N N . ALA A 1 89 ? 16.196 1.997 -13.097 1.00 83.81 89 ALA A N 1
ATOM 701 C CA . ALA A 1 89 ? 17.031 3.085 -13.596 1.00 83.81 89 ALA A CA 1
ATOM 702 C C . ALA A 1 89 ? 18.516 2.683 -13.636 1.00 83.81 89 ALA A C 1
ATOM 704 O O . ALA A 1 89 ? 19.167 2.852 -14.660 1.00 83.81 89 ALA A O 1
ATOM 705 N N . LEU A 1 90 ? 19.033 2.059 -12.573 1.00 81.94 90 LEU A N 1
ATOM 706 C CA . LEU A 1 90 ? 20.389 1.502 -12.541 1.00 81.94 90 LEU A CA 1
ATOM 707 C C . LEU A 1 90 ? 20.605 0.422 -13.604 1.00 81.94 90 LEU A C 1
ATOM 709 O O . LEU A 1 90 ? 21.685 0.357 -14.175 1.00 81.94 90 LEU A O 1
ATOM 713 N N . ARG A 1 91 ? 19.599 -0.402 -13.913 1.00 75.38 91 ARG A N 1
ATOM 714 C CA . ARG A 1 91 ? 19.691 -1.371 -15.015 1.00 75.38 91 ARG A CA 1
ATOM 715 C C . ARG A 1 91 ? 19.785 -0.686 -16.383 1.00 75.38 91 ARG A C 1
ATOM 717 O O . ARG A 1 91 ? 20.484 -1.193 -17.251 1.00 75.38 91 ARG A O 1
ATOM 724 N N . TYR A 1 92 ? 19.099 0.439 -16.576 1.00 74.94 92 TYR A N 1
ATOM 725 C CA . TYR A 1 92 ? 19.149 1.197 -17.830 1.00 74.94 92 TYR A CA 1
ATOM 726 C C . TYR A 1 92 ? 20.453 1.994 -17.996 1.00 74.94 92 TYR A C 1
ATOM 728 O O . TYR A 1 92 ? 21.014 2.005 -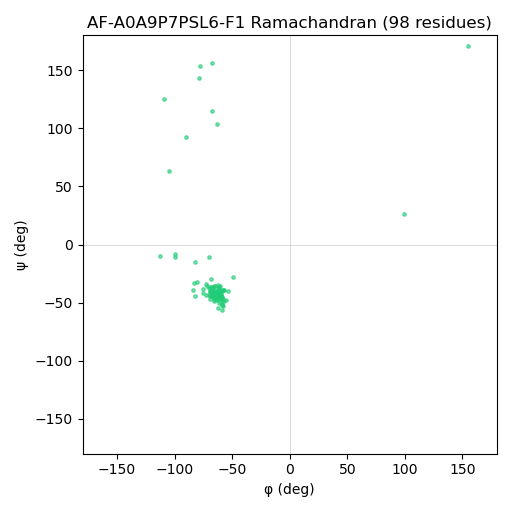19.090 1.00 74.94 92 TYR A O 1
ATOM 736 N N . PHE A 1 93 ? 20.942 2.634 -16.929 1.00 76.75 93 PHE A N 1
ATOM 737 C CA . PHE A 1 93 ? 22.105 3.535 -16.967 1.00 76.75 93 PHE A CA 1
ATOM 738 C C . PHE A 1 93 ? 23.426 2.900 -16.502 1.00 76.75 93 PHE A C 1
ATOM 740 O O . PHE A 1 93 ? 24.484 3.508 -16.641 1.00 76.75 93 PHE A O 1
ATOM 747 N N . GLY A 1 94 ? 23.385 1.708 -15.909 1.00 70.50 94 GLY A N 1
ATOM 748 C CA . GLY A 1 94 ? 24.558 1.035 -15.364 1.00 70.50 94 GLY A CA 1
ATOM 749 C C . GLY A 1 94 ? 25.427 0.366 -16.441 1.00 70.50 94 GLY A C 1
ATOM 750 O O . GLY A 1 94 ? 24.914 -0.074 -17.468 1.00 70.50 94 GLY A O 1
ATOM 751 N N . PRO A 1 95 ? 26.738 0.203 -16.188 1.00 64.44 95 PRO A N 1
ATOM 752 C CA . PRO A 1 95 ? 27.698 -0.335 -17.160 1.00 64.44 95 PRO A CA 1
ATOM 753 C C . PRO A 1 95 ? 27.533 -1.836 -17.470 1.00 64.44 95 PRO A C 1
ATOM 755 O O . PRO A 1 95 ? 28.140 -2.332 -18.411 1.00 64.44 95 PRO A O 1
ATOM 758 N N . ASN A 1 96 ? 26.719 -2.577 -16.707 1.00 58.56 96 ASN A N 1
ATOM 759 C CA . ASN A 1 96 ? 26.413 -3.991 -16.958 1.00 58.56 96 ASN A CA 1
ATOM 760 C C . ASN A 1 96 ? 25.000 -4.139 -17.546 1.00 58.56 96 ASN A C 1
ATOM 762 O O . ASN A 1 96 ? 24.117 -4.735 -16.924 1.00 58.56 96 ASN A O 1
ATOM 766 N N . GLN A 1 97 ? 24.769 -3.585 -18.738 1.00 52.69 97 GLN A N 1
ATOM 767 C CA . GLN A 1 97 ? 23.569 -3.910 -19.507 1.00 52.69 97 GLN A CA 1
ATOM 768 C C . GLN A 1 97 ? 23.598 -5.408 -19.865 1.00 52.69 97 GLN A C 1
ATOM 770 O O . GLN A 1 97 ? 24.345 -5.823 -20.742 1.00 52.69 97 GLN A O 1
ATOM 775 N N . GLY A 1 98 ? 22.804 -6.229 -19.168 1.00 53.22 98 GLY A N 1
ATOM 776 C CA . GLY A 1 98 ? 22.510 -7.603 -19.602 1.00 53.22 98 GLY A CA 1
ATOM 777 C C . GLY A 1 98 ? 23.291 -8.751 -18.956 1.00 53.22 98 GLY A C 1
ATOM 778 O O . GLY A 1 98 ? 23.398 -9.799 -19.580 1.00 53.22 98 GLY A O 1
ATOM 779 N N . LYS A 1 99 ? 23.802 -8.620 -17.726 1.00 44.41 99 LYS A N 1
ATOM 780 C CA . LYS A 1 99 ? 24.234 -9.809 -16.966 1.00 44.41 99 LYS A CA 1
ATOM 781 C C . LYS A 1 99 ? 23.060 -10.342 -16.148 1.00 44.41 99 LYS A C 1
ATOM 783 O O . LYS A 1 99 ? 22.772 -9.818 -15.072 1.00 44.41 99 LYS A O 1
ATOM 788 N N . GLU A 1 100 ? 22.340 -11.287 -16.750 1.00 46.50 100 GLU A N 1
ATOM 789 C CA . GLU A 1 100 ? 21.519 -12.265 -16.023 1.00 46.50 100 GLU A CA 1
ATOM 790 C C . GLU A 1 100 ? 22.409 -13.273 -15.290 1.00 46.50 100 GLU A C 1
ATOM 792 O O . GLU A 1 100 ? 23.508 -13.574 -15.814 1.00 46.50 100 GLU A O 1
#

Radius of gyration: 19.9 Å; Cα contacts (8 Å, |Δi|>4): 65; chains: 1; bounding box: 49×24×50 Å

Secondary structure (DSSP, 8-state):
-HHHHHHHHHHHHHHHH-TTTHHHHHHHHHHHHHHHHHHHHHHHHHHHHHHHH--S-HHHHHHHHHHHHHHHHHHHHHHHHHHHHHHHHHHHHSS-TT--